Protein AF-A0A2A2HV06-F1 (afdb_monomer)

Sequence (95 aa):
MELTLQIDTDYSLQEASEIIRSALEHEKHLAKYKIDRYAMICDEFEDRYDLISTELIKKFEAGELLAEEYLEWYAAKRGLDHWKKKLALLRSIRM

Organism: NCBI:txid1036679

pLDDT: mean 93.02, std 4.93, range [77.69, 98.75]

Structure (mmCIF, N/CA/C/O backbone):
data_AF-A0A2A2HV06-F1
#
_entry.id   AF-A0A2A2HV06-F1
#
loop_
_atom_site.group_PDB
_atom_site.id
_atom_site.type_symbol
_atom_site.label_atom_id
_atom_site.label_alt_id
_atom_site.label_comp_id
_atom_site.label_asym_id
_atom_site.label_entity_id
_atom_site.label_seq_id
_atom_site.pdbx_PDB_ins_code
_atom_site.Cartn_x
_atom_site.Cartn_y
_atom_site.Cartn_z
_atom_site.occupancy
_atom_site.B_iso_or_equiv
_atom_site.auth_seq_id
_atom_site.auth_comp_id
_atom_site.auth_asym_id
_atom_site.auth_atom_id
_atom_site.pdbx_PDB_model_num
ATOM 1 N N . MET A 1 1 ? -18.821 13.959 3.980 1.00 80.25 1 MET A N 1
ATOM 2 C CA . MET A 1 1 ? -19.416 12.623 3.787 1.00 80.25 1 MET A CA 1
ATOM 3 C C . MET A 1 1 ? -19.474 11.974 5.149 1.00 80.25 1 MET A C 1
ATOM 5 O O . MET A 1 1 ? -18.483 12.057 5.864 1.00 80.25 1 MET A O 1
ATOM 9 N N . GLU A 1 2 ? -20.617 11.410 5.505 1.00 84.75 2 GLU A N 1
ATOM 10 C CA . GLU A 1 2 ? -20.839 10.744 6.786 1.00 84.75 2 GLU A CA 1
ATOM 11 C C . GLU A 1 2 ? -21.043 9.250 6.524 1.00 84.75 2 GLU A C 1
ATOM 13 O O . GLU A 1 2 ? -21.674 8.880 5.533 1.00 84.75 2 GLU A O 1
ATOM 18 N N . LEU A 1 3 ? -20.447 8.408 7.366 1.00 85.81 3 LEU A N 1
ATOM 19 C CA . LEU A 1 3 ? -20.570 6.955 7.316 1.00 85.81 3 LEU A CA 1
ATOM 20 C C . LEU A 1 3 ? -21.059 6.494 8.688 1.00 85.81 3 LEU A C 1
ATOM 22 O O . LEU A 1 3 ? -20.345 6.654 9.675 1.00 85.81 3 LEU A O 1
ATOM 26 N N . THR A 1 4 ? -22.257 5.919 8.746 1.00 88.44 4 THR A N 1
ATOM 27 C CA . THR A 1 4 ? -22.813 5.352 9.979 1.00 88.44 4 THR A CA 1
ATOM 28 C C . THR A 1 4 ? -22.490 3.864 10.049 1.00 88.44 4 THR A C 1
ATOM 30 O O . THR A 1 4 ? -22.766 3.119 9.109 1.00 88.44 4 THR A O 1
ATOM 33 N N . LEU A 1 5 ? -21.917 3.429 11.170 1.00 85.69 5 LEU A N 1
ATOM 34 C CA . LEU A 1 5 ? -21.662 2.024 11.478 1.00 85.69 5 LEU A CA 1
ATOM 35 C C . LEU A 1 5 ? -22.674 1.567 12.528 1.00 85.69 5 LEU A C 1
ATOM 37 O O . LEU A 1 5 ? -22.779 2.177 13.590 1.00 85.69 5 LEU A O 1
ATOM 41 N N . GLN A 1 6 ? -23.418 0.505 12.230 1.00 88.06 6 GLN A N 1
ATOM 42 C CA . GLN A 1 6 ? -24.247 -0.175 13.221 1.00 88.06 6 GLN A CA 1
ATOM 43 C C . GLN A 1 6 ? -23.395 -1.228 13.924 1.00 88.06 6 GLN A C 1
ATOM 45 O O . GLN A 1 6 ? -22.756 -2.046 13.263 1.00 88.06 6 GLN A O 1
ATOM 50 N N . ILE A 1 7 ? -23.367 -1.178 15.253 1.00 85.31 7 ILE A N 1
ATOM 51 C CA . ILE A 1 7 ? -22.608 -2.109 16.085 1.00 85.31 7 ILE A CA 1
ATOM 52 C C . ILE A 1 7 ? -23.628 -2.901 16.896 1.00 85.31 7 ILE A C 1
ATOM 54 O O . ILE A 1 7 ? -24.271 -2.348 17.784 1.00 85.31 7 ILE A O 1
ATOM 58 N N . ASP A 1 8 ? -23.806 -4.170 16.541 1.00 86.94 8 ASP A N 1
ATOM 59 C CA . ASP A 1 8 ? -24.698 -5.090 17.245 1.00 86.94 8 ASP A CA 1
ATOM 60 C C . ASP A 1 8 ? -23.902 -5.798 18.347 1.00 86.94 8 ASP A C 1
ATOM 62 O O . ASP A 1 8 ? -23.230 -6.805 18.113 1.00 86.94 8 ASP A O 1
ATOM 66 N N . THR A 1 9 ? -23.841 -5.169 19.521 1.00 83.69 9 THR A N 1
ATOM 67 C CA . THR A 1 9 ? -23.061 -5.661 20.655 1.00 83.69 9 THR A CA 1
ATOM 68 C C . THR A 1 9 ? -23.605 -5.163 21.988 1.00 83.69 9 THR A C 1
ATOM 70 O O . THR A 1 9 ? -24.151 -4.064 22.071 1.00 83.69 9 THR A O 1
ATOM 73 N N . ASP A 1 10 ? -23.380 -5.952 23.037 1.00 89.94 10 ASP A N 1
ATOM 74 C CA . ASP A 1 10 ? -23.666 -5.580 24.424 1.00 89.94 10 ASP A CA 1
ATOM 75 C C . ASP A 1 10 ? -22.577 -4.670 25.034 1.00 89.94 10 ASP A C 1
ATOM 77 O O . ASP A 1 10 ? -22.739 -4.168 26.148 1.00 89.94 10 ASP A O 1
ATOM 81 N N . TYR A 1 11 ? -21.456 -4.460 24.328 1.00 87.19 11 TYR A N 1
ATOM 82 C CA . TYR A 1 11 ? -20.380 -3.562 24.762 1.00 87.19 11 TYR A CA 1
ATOM 83 C C . TYR A 1 11 ? -20.762 -2.085 24.635 1.00 87.19 11 TYR A C 1
ATOM 85 O O . TYR A 1 11 ? -21.603 -1.686 23.828 1.00 87.19 11 TYR A O 1
ATOM 93 N N . SER A 1 12 ? -20.088 -1.238 25.413 1.00 90.25 12 SER A N 1
ATOM 94 C CA . SER A 1 12 ? -20.308 0.203 25.341 1.00 90.25 12 SER A CA 1
ATOM 95 C C . SER A 1 12 ? -19.824 0.787 24.009 1.00 90.25 12 SER A C 1
ATOM 97 O O . SER A 1 12 ? -18.858 0.322 23.396 1.00 90.25 12 SER A O 1
ATOM 99 N N . LEU A 1 13 ? -20.445 1.896 23.590 1.00 88.38 13 LEU A N 1
ATOM 100 C CA . LEU A 1 13 ? -19.996 2.653 22.417 1.00 88.38 13 LEU A CA 1
ATOM 101 C C . LEU A 1 13 ? -18.523 3.080 22.537 1.00 88.38 13 LEU A C 1
ATOM 103 O O . LEU A 1 13 ? -17.824 3.163 21.527 1.00 88.38 13 LEU A O 1
ATOM 107 N N . GLN A 1 14 ? -18.048 3.344 23.758 1.00 90.38 14 GLN A N 1
ATOM 108 C CA . GLN A 1 14 ? -16.659 3.714 24.011 1.00 90.38 14 GLN A CA 1
ATOM 109 C C . GLN A 1 14 ? -15.705 2.561 23.685 1.00 90.38 14 GLN A C 1
ATOM 111 O O . GLN A 1 14 ? -14.775 2.763 22.904 1.00 90.38 14 GLN A O 1
ATOM 116 N N . GLU A 1 15 ? -15.954 1.366 24.223 1.00 91.38 15 GLU A N 1
ATOM 117 C CA . GLU A 1 15 ? -15.118 0.183 23.973 1.00 91.38 15 GLU A CA 1
ATOM 118 C C . GLU A 1 15 ? -15.080 -0.149 22.479 1.00 91.38 15 GLU A C 1
ATOM 120 O O . GLU A 1 15 ? -14.008 -0.323 21.893 1.00 91.38 15 GLU A O 1
ATOM 125 N N . ALA A 1 16 ? -16.245 -0.143 21.826 1.00 91.50 16 ALA A N 1
ATOM 126 C CA . ALA A 1 16 ? -16.332 -0.369 20.391 1.00 91.50 16 ALA A CA 1
ATOM 127 C C . ALA A 1 16 ? -15.551 0.696 19.593 1.00 91.50 16 ALA A C 1
ATOM 129 O O . ALA A 1 16 ? -14.806 0.367 18.667 1.00 91.50 16 ALA A O 1
ATOM 130 N N . SER A 1 17 ? -15.651 1.972 19.982 1.00 90.19 17 SER A N 1
ATOM 131 C CA . SER A 1 17 ? -14.917 3.070 19.336 1.00 90.19 17 SER A CA 1
ATOM 132 C C . SER A 1 17 ? -13.403 2.955 19.513 1.00 90.19 17 SER A C 1
ATOM 134 O O . SER A 1 17 ? -12.651 3.254 18.584 1.00 90.19 17 SER A O 1
ATOM 136 N N . GLU A 1 18 ? -12.935 2.530 20.686 1.00 93.19 18 GLU A N 1
ATOM 137 C CA . GLU A 1 18 ? -11.512 2.309 20.959 1.00 93.19 18 GLU A CA 1
ATOM 138 C C . GLU A 1 18 ? -10.942 1.173 20.105 1.00 93.19 18 GLU A C 1
ATOM 140 O O . GLU A 1 18 ? -9.874 1.338 19.509 1.00 93.19 18 GLU A O 1
ATOM 145 N N . ILE A 1 19 ? -11.684 0.071 19.957 1.00 93.75 19 ILE A N 1
ATOM 146 C CA . ILE A 1 19 ? -11.301 -1.047 19.084 1.00 93.75 19 ILE A CA 1
ATOM 147 C C . ILE A 1 19 ? -11.209 -0.593 17.625 1.00 93.75 19 ILE A C 1
ATOM 149 O O . ILE A 1 19 ? -10.197 -0.846 16.969 1.00 93.75 19 ILE A O 1
ATOM 153 N N . ILE A 1 20 ? -12.222 0.116 17.114 1.00 93.50 20 ILE A N 1
ATOM 154 C CA . ILE A 1 20 ? -12.214 0.592 15.722 1.00 93.50 20 ILE A CA 1
ATOM 155 C C . ILE A 1 20 ? -11.047 1.566 15.504 1.00 93.50 20 ILE A C 1
ATOM 157 O O . ILE A 1 20 ? -10.321 1.448 14.515 1.00 93.50 20 ILE A O 1
ATOM 161 N N . ARG A 1 21 ? -10.805 2.492 16.441 1.00 94.12 21 ARG A N 1
ATOM 162 C CA . ARG A 1 21 ? -9.670 3.424 16.366 1.00 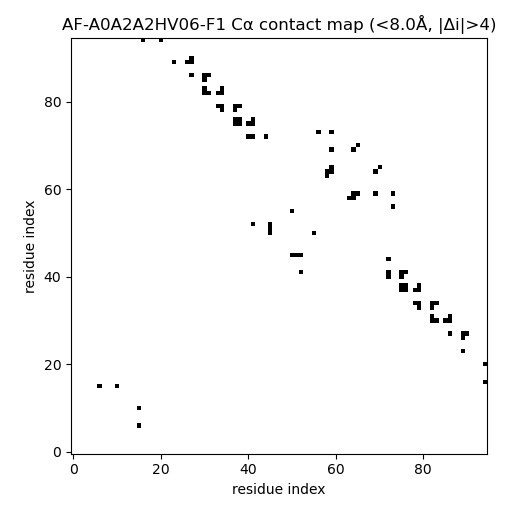94.12 21 ARG A CA 1
ATOM 163 C C . ARG A 1 21 ? -8.334 2.684 16.324 1.00 94.12 21 ARG A C 1
ATOM 165 O O . ARG A 1 21 ? -7.481 3.022 15.504 1.00 94.12 21 ARG A O 1
ATOM 172 N N . SER A 1 22 ? -8.166 1.672 17.174 1.00 96.88 22 SER A N 1
ATOM 173 C CA . SER A 1 22 ? -6.966 0.833 17.216 1.00 96.88 22 SER A CA 1
ATOM 174 C C . SER A 1 22 ? -6.755 0.080 15.898 1.00 96.88 22 SER A C 1
ATOM 176 O O . SER A 1 22 ? -5.658 0.110 15.339 1.00 96.88 22 SER A O 1
ATOM 178 N N . ALA A 1 23 ? -7.816 -0.506 15.334 1.00 96.62 23 ALA A N 1
ATOM 179 C CA . ALA A 1 23 ? -7.765 -1.190 14.043 1.00 96.62 23 ALA A CA 1
ATOM 180 C C . ALA A 1 23 ? -7.375 -0.239 12.897 1.00 96.62 23 ALA A C 1
ATOM 182 O O . ALA A 1 23 ? -6.524 -0.573 12.072 1.00 96.62 23 ALA A O 1
ATOM 183 N N . LEU A 1 24 ? -7.943 0.973 12.867 1.00 96.81 24 LEU A N 1
ATOM 184 C CA . LEU A 1 24 ? -7.583 1.989 11.876 1.00 96.81 24 LEU A CA 1
ATOM 185 C C . LEU A 1 24 ? -6.120 2.422 12.000 1.00 96.81 24 LEU A C 1
ATOM 187 O O . LEU A 1 24 ? -5.453 2.610 10.981 1.00 96.81 24 LEU A O 1
ATOM 191 N N . GLU A 1 25 ? -5.609 2.597 13.219 1.00 97.56 25 GLU A N 1
ATOM 192 C CA . GLU A 1 25 ? -4.211 2.981 13.420 1.00 97.56 25 GLU A CA 1
ATOM 193 C C . GLU A 1 25 ? -3.255 1.845 13.048 1.00 97.56 25 GLU A C 1
ATOM 195 O O . GLU A 1 25 ? -2.276 2.075 12.334 1.00 97.56 25 GLU A O 1
ATOM 200 N N . HIS A 1 26 ? -3.580 0.606 13.422 1.00 98.06 26 HIS A N 1
ATOM 201 C CA . HIS A 1 26 ? -2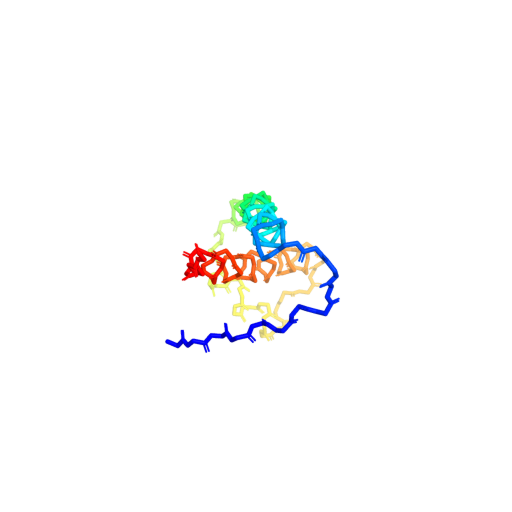.839 -0.576 12.989 1.00 98.06 26 HIS A CA 1
ATOM 202 C C . HIS A 1 26 ? -2.748 -0.652 11.459 1.00 98.06 26 HIS A C 1
ATOM 204 O O . HIS A 1 26 ? -1.664 -0.825 10.901 1.00 98.06 26 HIS A O 1
ATOM 210 N N . GLU A 1 27 ? -3.864 -0.430 10.764 1.00 98.12 27 G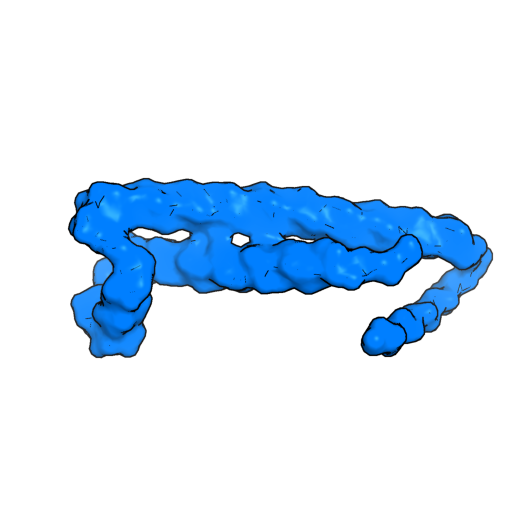LU A N 1
ATOM 211 C CA . GLU A 1 27 ? -3.889 -0.454 9.306 1.00 98.12 27 GLU A CA 1
ATOM 212 C C . GLU A 1 27 ? -3.047 0.678 8.688 1.00 98.12 27 GLU A C 1
ATOM 214 O O . GLU A 1 27 ? -2.384 0.474 7.669 1.00 98.12 27 GLU A O 1
ATOM 219 N N . LYS A 1 28 ? -2.991 1.867 9.311 1.00 98.38 28 LYS A N 1
ATOM 220 C CA . LYS A 1 28 ? -2.078 2.943 8.875 1.00 98.38 28 LYS A CA 1
ATOM 221 C C . LYS A 1 28 ? -0.616 2.534 9.029 1.00 98.38 28 LYS A C 1
ATOM 223 O O . LYS A 1 28 ? 0.188 2.859 8.154 1.00 98.38 28 LYS A O 1
ATOM 228 N N . HIS A 1 29 ? -0.260 1.861 10.123 1.00 98.38 29 HIS A N 1
ATOM 229 C CA . HIS A 1 29 ? 1.096 1.354 10.333 1.00 98.38 29 HIS A CA 1
ATOM 230 C C . HIS A 1 29 ? 1.469 0.300 9.291 1.00 98.38 29 HIS A C 1
ATOM 232 O O . HIS A 1 29 ? 2.524 0.416 8.664 1.00 98.38 29 HIS A O 1
ATOM 238 N N . LEU A 1 30 ? 0.579 -0.663 9.038 1.00 98.50 30 LEU A N 1
ATOM 239 C CA . LEU A 1 30 ? 0.771 -1.666 7.994 1.00 98.50 30 LEU A CA 1
ATOM 240 C C . LEU A 1 30 ? 0.929 -1.015 6.615 1.00 98.50 30 LEU A C 1
ATOM 242 O O . LEU A 1 30 ? 1.839 -1.368 5.866 1.00 98.50 30 LEU A O 1
ATOM 246 N N . ALA A 1 31 ? 0.090 -0.028 6.294 1.00 98.62 31 ALA A N 1
ATOM 247 C CA . ALA A 1 31 ? 0.160 0.676 5.022 1.00 98.62 31 ALA A CA 1
ATOM 248 C C . ALA A 1 31 ? 1.481 1.433 4.839 1.00 98.62 31 ALA A C 1
ATOM 250 O O . ALA A 1 31 ? 2.061 1.354 3.761 1.00 98.62 31 ALA A O 1
ATOM 251 N N . LYS A 1 32 ? 1.988 2.115 5.877 1.00 98.56 32 LYS A N 1
ATOM 252 C CA . LYS A 1 32 ? 3.317 2.757 5.844 1.00 98.56 32 LYS A CA 1
ATOM 253 C C . LYS A 1 32 ? 4.414 1.731 5.557 1.00 98.56 32 LYS A C 1
ATOM 255 O O . LYS A 1 32 ? 5.133 1.882 4.581 1.00 98.56 32 LYS A O 1
ATOM 260 N N . TYR A 1 33 ? 4.450 0.640 6.324 1.00 98.50 33 TYR A N 1
ATOM 261 C CA . TYR A 1 33 ? 5.430 -0.431 6.130 1.00 98.50 33 TYR A CA 1
ATOM 262 C C . TYR A 1 33 ? 5.399 -1.009 4.704 1.00 98.50 33 TYR A C 1
ATOM 264 O O . TYR A 1 33 ? 6.441 -1.219 4.085 1.00 98.50 33 TYR A O 1
ATOM 272 N N . LYS A 1 34 ? 4.202 -1.250 4.153 1.00 98.56 34 LYS A N 1
ATOM 273 C CA . LYS A 1 34 ? 4.044 -1.759 2.783 1.00 98.56 34 LYS A CA 1
ATOM 274 C C . LYS A 1 34 ? 4.471 -0.742 1.726 1.00 98.56 34 LYS A C 1
ATOM 276 O O . LYS A 1 34 ? 5.077 -1.147 0.739 1.00 98.56 34 LYS A O 1
ATOM 281 N N . ILE A 1 35 ? 4.180 0.545 1.923 1.00 98.75 35 ILE A N 1
ATOM 282 C CA . ILE A 1 35 ? 4.659 1.621 1.043 1.00 98.75 35 ILE A CA 1
ATOM 283 C C . ILE A 1 35 ? 6.182 1.638 1.030 1.00 98.75 35 ILE A C 1
ATOM 285 O O . ILE A 1 35 ? 6.752 1.583 -0.051 1.00 98.75 35 ILE A O 1
ATOM 289 N N . ASP A 1 36 ? 6.820 1.648 2.200 1.00 98.50 36 ASP A N 1
ATOM 290 C CA . ASP A 1 36 ? 8.280 1.711 2.305 1.00 98.50 36 ASP A CA 1
ATOM 291 C C . ASP A 1 36 ? 8.926 0.491 1.633 1.00 98.50 36 ASP A C 1
ATOM 293 O O . ASP A 1 36 ? 9.855 0.624 0.839 1.00 98.50 36 ASP A O 1
ATOM 297 N N . ARG A 1 37 ? 8.373 -0.709 1.866 1.00 98.19 37 ARG A N 1
ATOM 298 C CA . ARG A 1 37 ? 8.866 -1.948 1.252 1.00 98.19 37 ARG A CA 1
ATOM 299 C C . ARG A 1 37 ? 8.743 -1.945 -0.273 1.00 98.19 37 ARG A C 1
ATOM 301 O O . ARG A 1 37 ? 9.683 -2.361 -0.941 1.00 98.19 37 ARG A O 1
ATOM 308 N N . TYR A 1 38 ? 7.598 -1.538 -0.822 1.00 98.44 38 TYR A N 1
ATOM 309 C CA . TYR A 1 38 ? 7.412 -1.525 -2.276 1.00 98.44 38 TYR A CA 1
ATOM 310 C C . TYR A 1 38 ? 8.142 -0.370 -2.956 1.00 98.44 38 TYR A C 1
ATOM 312 O O . TYR A 1 38 ? 8.602 -0.559 -4.075 1.00 98.44 38 TYR A O 1
ATOM 320 N N . ALA A 1 39 ? 8.271 0.785 -2.296 1.00 97.88 39 ALA A N 1
ATOM 321 C CA . ALA A 1 39 ? 9.094 1.887 -2.783 1.00 97.88 39 ALA A CA 1
ATOM 322 C C . ALA A 1 39 ? 10.541 1.425 -2.951 1.00 97.88 39 ALA A C 1
ATOM 324 O O . ALA A 1 39 ? 11.056 1.504 -4.052 1.00 97.88 39 ALA A O 1
ATOM 325 N N . MET A 1 40 ? 11.115 0.786 -1.927 1.00 97.50 40 MET A N 1
ATOM 326 C CA . MET A 1 40 ? 12.473 0.244 -1.994 1.00 97.50 40 MET A CA 1
ATOM 327 C C . MET A 1 40 ? 12.670 -0.743 -3.159 1.00 97.50 40 MET A C 1
ATOM 329 O O . MET A 1 40 ? 13.663 -0.657 -3.865 1.00 97.50 40 MET A O 1
ATOM 333 N N . ILE A 1 41 ? 11.712 -1.650 -3.401 1.00 96.06 41 ILE A N 1
ATOM 334 C CA . ILE A 1 41 ? 11.773 -2.582 -4.545 1.00 96.06 41 ILE A CA 1
ATOM 335 C C . ILE A 1 41 ? 11.723 -1.831 -5.884 1.00 96.06 41 ILE A C 1
ATOM 337 O O . ILE A 1 41 ? 12.422 -2.208 -6.822 1.00 96.06 41 ILE A O 1
ATOM 341 N N . CYS A 1 42 ? 10.881 -0.796 -5.992 1.00 96.25 42 CYS A N 1
ATOM 342 C CA . CYS A 1 42 ? 10.795 0.011 -7.210 1.00 96.25 42 CYS A C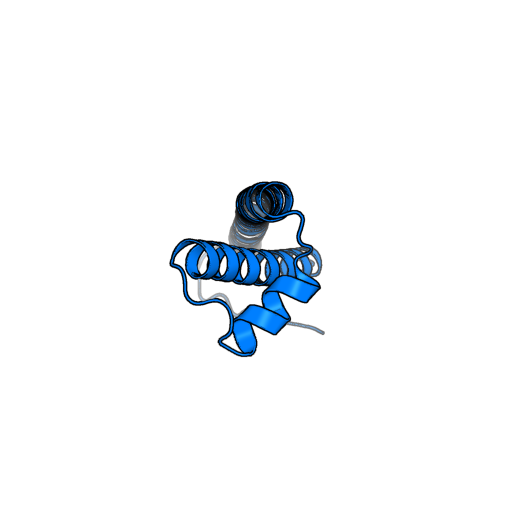A 1
ATOM 343 C C . CYS A 1 42 ? 12.095 0.785 -7.438 1.00 96.25 42 CYS A C 1
ATOM 345 O O . CYS A 1 42 ? 12.642 0.698 -8.529 1.00 96.25 42 CYS A O 1
ATOM 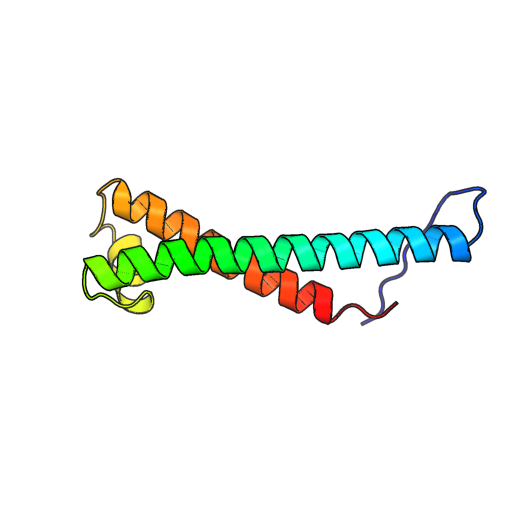347 N N . ASP A 1 43 ? 12.599 1.464 -6.406 1.00 95.88 43 ASP A N 1
ATOM 348 C CA . ASP A 1 43 ? 13.806 2.289 -6.463 1.00 95.88 43 ASP A CA 1
ATOM 349 C C . ASP A 1 43 ? 15.031 1.436 -6.851 1.00 95.88 43 ASP A C 1
ATOM 351 O O . ASP A 1 43 ? 15.730 1.760 -7.804 1.00 95.88 43 ASP A O 1
ATOM 355 N N . GLU A 1 44 ? 15.233 0.273 -6.214 1.00 95.31 44 GLU A N 1
ATOM 356 C CA . GLU A 1 44 ? 16.343 -0.643 -6.537 1.00 95.31 44 GLU A CA 1
ATOM 357 C C . GLU A 1 44 ? 16.304 -1.168 -7.982 1.00 95.31 44 GLU A C 1
ATOM 359 O O . GLU A 1 44 ? 17.347 -1.422 -8.592 1.00 95.31 44 GLU A O 1
ATOM 364 N N . PHE A 1 45 ? 15.106 -1.392 -8.525 1.00 94.56 45 PHE A N 1
ATOM 365 C CA . PHE A 1 45 ? 14.938 -1.830 -9.906 1.00 94.56 45 PHE A CA 1
ATOM 366 C C . PHE A 1 45 ? 15.197 -0.678 -10.879 1.00 94.56 45 PHE A C 1
ATOM 368 O O . PHE A 1 45 ? 15.948 -0.832 -11.837 1.00 94.56 45 PHE A O 1
ATOM 375 N N . GLU A 1 46 ? 14.592 0.477 -10.625 1.00 93.88 46 GLU A N 1
ATOM 376 C CA . GLU A 1 46 ? 14.708 1.678 -11.454 1.00 93.88 46 GLU A CA 1
ATOM 377 C C . GLU A 1 46 ? 16.164 2.151 -11.551 1.00 93.88 46 GLU A C 1
ATOM 379 O O . GLU A 1 46 ? 16.652 2.384 -12.658 1.00 93.88 46 GLU A O 1
ATOM 384 N N . ASP A 1 47 ? 16.896 2.135 -10.433 1.00 93.75 47 ASP A N 1
ATOM 385 C CA . ASP A 1 47 ? 18.329 2.442 -10.379 1.00 93.75 47 ASP A CA 1
ATOM 386 C C . ASP A 1 47 ? 19.177 1.444 -11.185 1.00 93.75 47 ASP A C 1
ATOM 388 O O . ASP A 1 47 ? 20.164 1.822 -11.817 1.00 93.75 47 ASP A O 1
ATOM 392 N N . ARG A 1 48 ? 18.809 0.153 -11.195 1.00 92.31 48 ARG A N 1
ATOM 393 C CA . ARG A 1 48 ? 19.554 -0.888 -11.927 1.00 92.31 48 ARG A CA 1
ATOM 394 C C . ARG A 1 48 ? 19.484 -0.698 -13.440 1.00 92.31 48 ARG A C 1
ATOM 396 O O . ARG A 1 48 ? 20.454 -1.010 -14.130 1.00 92.31 48 ARG A O 1
ATOM 403 N N . TYR A 1 49 ? 18.340 -0.245 -13.946 1.00 86.69 49 TYR A N 1
ATOM 404 C CA . TYR A 1 49 ? 18.100 -0.106 -15.384 1.00 86.69 49 TYR A CA 1
ATOM 405 C C . TYR A 1 49 ? 18.192 1.340 -15.886 1.00 86.69 49 TYR A C 1
ATOM 407 O O . TYR A 1 49 ? 18.078 1.535 -17.093 1.00 86.69 49 TYR A O 1
ATOM 415 N N . ASP A 1 50 ? 18.419 2.319 -15.002 1.00 89.38 50 ASP A N 1
ATOM 416 C CA . ASP A 1 50 ? 18.414 3.761 -15.305 1.00 89.38 50 ASP A CA 1
ATOM 417 C C . ASP A 1 50 ? 17.111 4.197 -16.002 1.00 89.38 50 ASP A C 1
ATOM 419 O O . ASP A 1 50 ? 17.095 4.869 -17.035 1.00 89.38 50 ASP A O 1
ATOM 423 N N . LEU A 1 51 ? 15.979 3.730 -15.466 1.00 86.56 51 LEU A N 1
ATOM 424 C CA . LEU A 1 51 ? 14.647 3.973 -16.020 1.00 86.56 51 LEU A CA 1
ATOM 425 C C . LEU A 1 51 ? 13.711 4.510 -14.946 1.00 86.56 51 LEU A C 1
ATOM 427 O O . LEU A 1 51 ? 13.701 4.024 -13.824 1.00 86.56 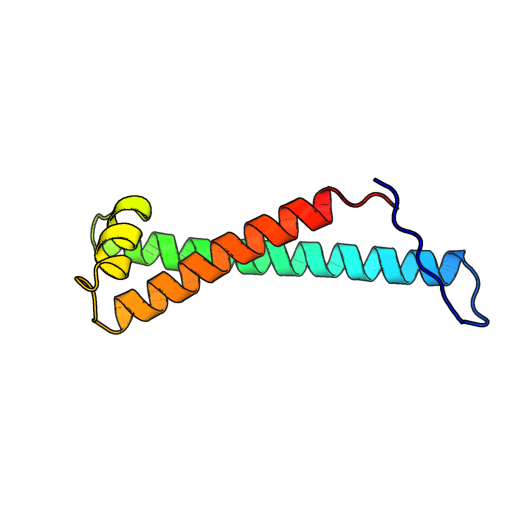51 LEU A O 1
ATOM 431 N N . ILE A 1 52 ? 12.843 5.449 -15.319 1.00 90.19 52 ILE A N 1
ATOM 432 C CA . ILE A 1 52 ? 11.816 5.983 -14.417 1.00 90.19 52 ILE A CA 1
ATOM 433 C C . ILE A 1 52 ? 10.511 5.180 -14.510 1.00 90.19 52 ILE A C 1
ATOM 435 O O . ILE A 1 52 ? 10.123 4.732 -15.598 1.00 90.19 52 ILE A O 1
ATOM 439 N N . SER A 1 53 ? 9.763 5.064 -13.400 1.00 88.00 53 SER A N 1
ATOM 440 C CA . SER A 1 53 ? 8.532 4.253 -13.362 1.00 88.00 53 SER A CA 1
ATOM 441 C C . SER A 1 53 ? 7.539 4.553 -14.493 1.00 88.00 53 SER A C 1
ATOM 443 O O . SER A 1 53 ? 6.859 3.656 -14.987 1.00 88.00 53 SER A O 1
ATOM 445 N N . THR A 1 54 ? 7.386 5.825 -14.878 1.00 90.00 54 THR A N 1
ATOM 446 C CA . THR A 1 54 ? 6.381 6.255 -15.866 1.00 90.00 54 THR A CA 1
ATOM 447 C C . THR A 1 54 ? 6.666 5.718 -17.264 1.00 90.00 54 THR A C 1
ATOM 449 O O . THR A 1 54 ? 5.729 5.441 -18.014 1.00 90.00 54 THR A O 1
ATOM 452 N N . GLU A 1 55 ? 7.937 5.560 -17.620 1.00 88.75 55 GLU A N 1
ATOM 453 C CA . GLU A 1 55 ? 8.357 4.981 -18.893 1.00 88.75 55 GLU A CA 1
ATOM 454 C C . GLU A 1 55 ? 8.253 3.458 -18.860 1.00 88.75 55 GLU A C 1
ATOM 456 O O . GLU A 1 55 ? 7.716 2.862 -19.795 1.00 88.75 55 GLU A O 1
ATOM 461 N N . LEU A 1 56 ? 8.686 2.840 -17.758 1.00 89.94 56 LEU A N 1
ATOM 462 C CA . LEU A 1 56 ? 8.586 1.396 -17.549 1.00 89.94 56 LEU A CA 1
ATOM 463 C C . LEU A 1 56 ? 7.138 0.897 -17.613 1.00 89.94 56 LEU A C 1
ATOM 465 O O . LEU A 1 56 ? 6.871 -0.083 -18.304 1.00 89.94 56 LEU A O 1
ATOM 469 N N . ILE A 1 57 ? 6.194 1.593 -16.962 1.00 92.94 57 ILE A N 1
ATOM 470 C CA . ILE A 1 57 ? 4.765 1.235 -17.006 1.00 92.94 57 ILE A CA 1
ATOM 471 C C . ILE A 1 57 ? 4.265 1.212 -18.453 1.00 92.94 57 ILE A C 1
ATOM 473 O O . ILE A 1 57 ? 3.636 0.240 -18.856 1.00 92.94 57 ILE A O 1
ATOM 477 N N . LYS A 1 58 ? 4.570 2.244 -19.252 1.00 91.62 58 LYS A N 1
ATOM 478 C CA . LYS A 1 58 ? 4.104 2.325 -20.647 1.00 91.62 58 LYS A CA 1
ATOM 479 C C . LYS A 1 58 ? 4.619 1.161 -21.489 1.00 91.62 58 LYS A C 1
ATOM 481 O O . LYS A 1 58 ? 3.839 0.550 -22.210 1.00 91.62 58 LYS A O 1
ATOM 486 N N . LYS A 1 59 ? 5.915 0.852 -21.386 1.00 89.69 59 LYS A N 1
ATOM 487 C CA . LYS A 1 59 ? 6.538 -0.255 -22.128 1.00 89.69 59 LYS A CA 1
ATOM 488 C C . LYS A 1 59 ? 5.981 -1.611 -21.691 1.00 89.69 59 LYS A C 1
ATOM 490 O O . LYS A 1 59 ? 5.691 -2.463 -22.526 1.00 89.69 59 LYS A O 1
ATOM 495 N N . PHE A 1 60 ? 5.783 -1.798 -20.388 1.00 90.31 60 PHE A N 1
ATOM 496 C CA . PHE A 1 60 ? 5.196 -3.017 -19.840 1.00 90.31 60 PHE A CA 1
ATOM 497 C C . PHE A 1 60 ? 3.751 -3.219 -20.315 1.00 90.31 60 PHE A C 1
ATOM 499 O O . PHE A 1 60 ? 3.406 -4.286 -20.814 1.00 90.31 60 PHE A O 1
ATOM 506 N N . GLU A 1 61 ? 2.914 -2.182 -20.227 1.00 90.25 61 GLU A N 1
ATOM 507 C CA . GLU A 1 61 ? 1.515 -2.226 -20.674 1.00 90.25 61 GLU A CA 1
ATOM 508 C C . GLU A 1 61 ? 1.381 -2.379 -22.198 1.00 90.25 61 GLU A C 1
ATOM 510 O O . GLU A 1 61 ? 0.406 -2.962 -22.670 1.00 90.25 61 GLU A O 1
ATOM 515 N N . ALA A 1 62 ? 2.372 -1.920 -22.970 1.00 93.31 62 ALA A N 1
ATOM 516 C CA . ALA A 1 62 ? 2.476 -2.172 -24.407 1.00 93.31 62 ALA A CA 1
ATOM 517 C C . ALA A 1 62 ? 2.923 -3.610 -24.751 1.00 93.31 62 ALA A C 1
ATOM 519 O O . ALA A 1 62 ? 2.916 -3.989 -25.922 1.00 93.31 62 ALA A O 1
ATOM 520 N N . GLY A 1 63 ? 3.295 -4.421 -23.753 1.00 90.25 63 GLY A N 1
ATOM 521 C CA . GLY A 1 63 ? 3.785 -5.789 -23.941 1.00 90.25 63 GLY A CA 1
ATOM 522 C C . GLY A 1 63 ? 5.242 -5.873 -24.403 1.00 90.25 63 GLY A C 1
ATOM 523 O O . GLY A 1 63 ? 5.677 -6.929 -24.854 1.00 90.25 63 GLY A O 1
ATOM 524 N N . GLU A 1 64 ? 6.004 -4.781 -24.294 1.00 89.62 64 GLU A N 1
ATOM 525 C CA . GLU A 1 64 ? 7.409 -4.712 -24.719 1.00 89.62 64 GLU A CA 1
ATOM 526 C C . GLU A 1 64 ? 8.373 -5.299 -23.672 1.00 89.62 64 GLU A C 1
ATOM 528 O O . GLU A 1 64 ? 9.519 -5.612 -23.990 1.00 89.62 64 GLU A O 1
ATOM 533 N N . LEU A 1 65 ? 7.917 -5.463 -22.424 1.00 85.12 65 LEU A N 1
ATOM 534 C CA . LEU A 1 65 ? 8.701 -5.975 -21.297 1.00 85.12 65 LEU A CA 1
ATOM 535 C C . LEU A 1 65 ? 8.026 -7.225 -20.726 1.00 85.12 65 LEU A C 1
ATOM 537 O O . LEU A 1 65 ? 6.984 -7.131 -20.083 1.00 85.12 65 LEU A O 1
ATOM 541 N N . LEU A 1 66 ? 8.620 -8.394 -20.975 1.00 81.69 66 LEU A N 1
ATOM 542 C CA . LEU A 1 66 ? 8.040 -9.696 -20.607 1.00 81.69 66 LEU A CA 1
ATOM 543 C C . LEU A 1 66 ? 8.936 -10.539 -19.690 1.00 81.69 66 LEU A C 1
ATOM 545 O O . LEU A 1 66 ? 8.533 -11.632 -19.296 1.00 81.69 66 LEU A O 1
ATOM 549 N N . ALA A 1 67 ? 10.145 -10.071 -19.362 1.00 88.38 67 ALA A N 1
ATOM 550 C CA . ALA A 1 67 ? 11.003 -1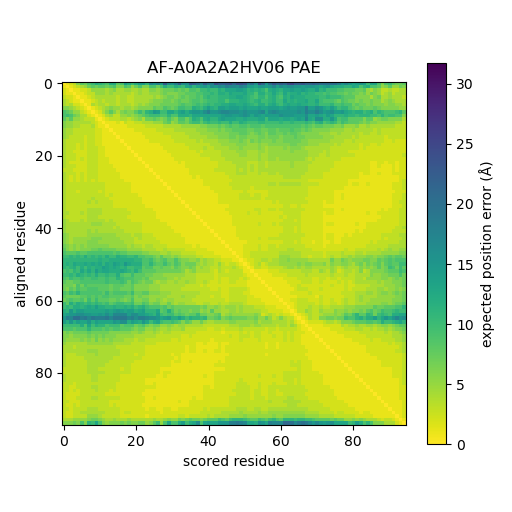0.804 -18.435 1.00 88.38 67 ALA A CA 1
ATOM 551 C C . ALA A 1 67 ? 10.429 -10.759 -17.009 1.00 88.38 67 ALA A C 1
ATOM 553 O O . ALA A 1 67 ? 9.780 -9.788 -16.613 1.00 88.38 67 ALA A O 1
ATOM 554 N N . GLU A 1 68 ? 10.675 -11.827 -16.250 1.00 90.19 68 GLU A N 1
ATOM 555 C CA . GLU A 1 68 ? 10.106 -12.052 -14.914 1.00 90.19 68 GLU A CA 1
ATOM 556 C C . GLU A 1 68 ? 10.373 -10.887 -13.955 1.00 90.19 68 GLU A C 1
ATOM 558 O O . GLU A 1 68 ? 9.469 -10.429 -13.263 1.00 90.19 68 GLU A O 1
ATOM 563 N N . GLU A 1 69 ? 11.573 -10.318 -14.006 1.00 89.50 69 GLU A N 1
ATOM 564 C CA . GLU A 1 69 ? 11.968 -9.161 -13.202 1.00 89.50 69 GLU A CA 1
ATOM 565 C C . GLU A 1 69 ? 11.075 -7.924 -13.418 1.00 89.50 69 GLU A C 1
ATOM 567 O O . GLU A 1 69 ? 10.763 -7.209 -12.465 1.00 89.50 69 GLU A O 1
ATOM 572 N N . TYR A 1 70 ? 10.582 -7.700 -14.643 1.00 90.69 70 TYR A N 1
ATOM 573 C CA . TYR A 1 70 ? 9.634 -6.619 -14.922 1.00 90.69 70 TYR A CA 1
ATOM 574 C C . TYR A 1 70 ? 8.239 -6.944 -14.390 1.00 90.69 70 TYR A C 1
ATOM 576 O O . TYR A 1 70 ? 7.535 -6.031 -13.961 1.00 90.69 70 TYR A O 1
ATOM 584 N N . LEU A 1 71 ? 7.829 -8.221 -14.393 1.00 91.50 71 LEU A N 1
ATOM 585 C CA . LEU A 1 71 ? 6.559 -8.649 -13.793 1.00 91.50 71 LEU A CA 1
ATOM 586 C C . LEU A 1 71 ? 6.580 -8.406 -12.276 1.00 91.50 71 LEU A C 1
ATOM 588 O O . LEU A 1 71 ? 5.615 -7.870 -11.726 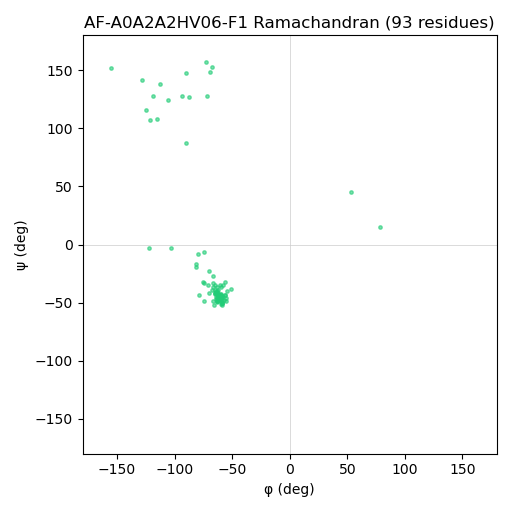1.00 91.50 71 LEU A O 1
ATOM 592 N N . GLU A 1 72 ? 7.679 -8.765 -11.608 1.00 93.19 72 GLU A N 1
ATOM 593 C CA . GLU A 1 72 ? 7.872 -8.550 -10.170 1.00 93.19 72 GLU A CA 1
ATOM 594 C C . GLU A 1 72 ? 7.880 -7.061 -9.814 1.00 93.19 72 GLU A C 1
ATOM 596 O O . GLU A 1 72 ? 7.145 -6.630 -8.916 1.00 93.19 72 GLU A O 1
ATOM 601 N N . TRP A 1 73 ? 8.653 -6.260 -10.553 1.00 95.44 73 TRP A N 1
ATOM 602 C CA . TRP A 1 73 ? 8.669 -4.810 -10.389 1.00 95.44 73 TRP A CA 1
ATOM 603 C C . TRP A 1 73 ? 7.281 -4.204 -10.620 1.00 95.44 73 TRP A C 1
ATOM 605 O O . TRP A 1 73 ? 6.803 -3.415 -9.803 1.00 95.44 73 TRP A O 1
ATOM 615 N N . TYR A 1 74 ? 6.579 -4.610 -11.683 1.00 95.25 74 TYR A N 1
ATOM 616 C CA . TYR A 1 74 ? 5.248 -4.093 -11.983 1.00 95.25 74 TYR A CA 1
ATOM 617 C C . TYR A 1 74 ? 4.255 -4.443 -10.869 1.00 95.25 74 TYR A C 1
ATOM 619 O O . TYR A 1 74 ? 3.495 -3.583 -10.417 1.00 95.25 74 TYR A O 1
ATOM 627 N N . ALA A 1 75 ? 4.297 -5.671 -10.343 1.00 95.44 75 ALA A N 1
ATOM 628 C CA . ALA A 1 75 ? 3.493 -6.065 -9.191 1.00 95.44 75 ALA A CA 1
ATOM 629 C C . ALA A 1 75 ? 3.804 -5.208 -7.949 1.00 95.44 75 ALA A C 1
ATOM 631 O O . ALA A 1 75 ? 2.875 -4.733 -7.283 1.00 95.44 75 ALA A O 1
ATOM 632 N N . ALA A 1 76 ? 5.085 -4.942 -7.668 1.00 97.19 76 ALA A N 1
ATOM 633 C CA . ALA A 1 76 ? 5.503 -4.052 -6.586 1.00 97.19 76 ALA A CA 1
ATOM 634 C C . ALA A 1 76 ? 4.992 -2.619 -6.798 1.00 97.19 76 ALA A C 1
ATOM 636 O O . ALA A 1 76 ? 4.425 -2.031 -5.874 1.00 97.19 76 ALA A O 1
ATOM 637 N N . LYS A 1 77 ? 5.081 -2.083 -8.020 1.00 97.44 77 LYS A N 1
ATOM 638 C CA . LYS A 1 77 ? 4.597 -0.742 -8.368 1.00 97.44 77 LYS A CA 1
ATOM 639 C C . LYS A 1 77 ? 3.086 -0.608 -8.186 1.00 97.44 77 LYS A C 1
ATOM 641 O O . LYS A 1 77 ? 2.614 0.361 -7.585 1.00 97.44 77 LYS A O 1
ATOM 646 N N . ARG A 1 78 ? 2.311 -1.603 -8.631 1.00 96.94 78 ARG A N 1
ATOM 647 C CA . ARG A 1 78 ? 0.856 -1.666 -8.396 1.00 96.94 78 ARG A CA 1
ATOM 648 C C . ARG A 1 78 ? 0.533 -1.765 -6.906 1.00 96.94 78 ARG A C 1
ATOM 650 O O . ARG A 1 78 ? -0.402 -1.110 -6.439 1.00 96.94 78 ARG A O 1
ATOM 657 N N . GLY A 1 79 ? 1.320 -2.536 -6.158 1.00 97.88 79 GLY A N 1
ATOM 658 C CA . GLY A 1 79 ? 1.253 -2.604 -4.701 1.00 97.88 79 GLY A CA 1
ATOM 659 C C . GLY A 1 79 ? 1.485 -1.240 -4.053 1.00 97.88 79 GLY A C 1
ATOM 660 O O . GLY A 1 79 ? 0.663 -0.795 -3.251 1.00 97.88 79 GLY A O 1
ATOM 661 N N . LEU A 1 80 ? 2.551 -0.540 -4.437 1.00 98.31 80 LEU A N 1
ATOM 662 C CA . LEU A 1 80 ? 2.890 0.790 -3.938 1.00 98.31 80 LEU A CA 1
ATOM 663 C C . LEU A 1 80 ? 1.736 1.778 -4.133 1.00 98.31 80 LEU A C 1
ATOM 665 O O . LEU A 1 80 ? 1.333 2.456 -3.186 1.00 98.31 80 LEU A O 1
ATOM 669 N N . ASP A 1 81 ? 1.166 1.825 -5.338 1.00 97.75 81 ASP A N 1
ATOM 670 C CA . ASP A 1 81 ? 0.060 2.730 -5.662 1.00 97.75 81 ASP A CA 1
ATOM 671 C C . ASP A 1 81 ? -1.206 2.389 -4.863 1.00 97.75 81 ASP A C 1
ATOM 673 O O . ASP A 1 81 ? -1.869 3.279 -4.318 1.00 97.75 81 ASP A O 1
ATOM 677 N N . HIS A 1 82 ? -1.511 1.095 -4.719 1.00 98.25 82 HIS A N 1
ATOM 678 C CA . HIS A 1 82 ? -2.619 0.621 -3.894 1.00 98.25 82 HIS A CA 1
ATOM 679 C C . HIS A 1 82 ? -2.469 1.058 -2.430 1.00 98.25 82 HIS A C 1
ATOM 681 O O . HIS A 1 82 ? -3.396 1.637 -1.855 1.00 98.25 82 HIS A O 1
ATOM 687 N N . TRP A 1 83 ? -1.302 0.826 -1.824 1.00 98.62 83 TRP A N 1
ATOM 688 C CA . TRP A 1 83 ? -1.069 1.153 -0.417 1.00 98.62 83 TRP A CA 1
ATOM 689 C C . TRP A 1 83 ? -0.975 2.660 -0.168 1.00 98.62 83 TRP A C 1
ATOM 691 O O . TRP A 1 83 ? -1.504 3.127 0.841 1.00 98.62 83 TRP A O 1
ATOM 701 N N . LYS A 1 84 ? -0.422 3.448 -1.105 1.00 98.56 84 LYS A N 1
ATOM 702 C CA . LYS A 1 84 ? -0.475 4.922 -1.056 1.00 98.56 84 LYS A CA 1
ATOM 703 C C . LYS A 1 84 ? -1.918 5.424 -1.034 1.00 98.56 84 LYS A C 1
ATOM 705 O O . LYS A 1 84 ? -2.271 6.233 -0.173 1.00 98.56 84 LYS A O 1
ATOM 710 N N . LYS A 1 85 ? -2.776 4.902 -1.921 1.00 98.50 85 LYS A N 1
ATOM 711 C CA . LYS A 1 85 ? -4.209 5.235 -1.942 1.00 98.50 85 LYS A CA 1
ATOM 712 C C . LYS A 1 85 ? -4.900 4.835 -0.636 1.00 98.50 85 LYS A C 1
ATOM 714 O O . LYS A 1 85 ? -5.659 5.627 -0.080 1.00 98.50 85 LYS A O 1
ATOM 719 N N . LYS A 1 86 ? -4.616 3.634 -0.123 1.00 98.25 86 LYS A N 1
ATOM 720 C CA . LYS A 1 86 ? -5.180 3.137 1.139 1.00 98.25 86 LYS A CA 1
ATOM 721 C C . LYS A 1 86 ? -4.775 4.011 2.328 1.00 98.25 86 LYS A C 1
ATOM 723 O O . LYS A 1 86 ? -5.640 4.417 3.099 1.00 98.25 86 LYS A O 1
ATOM 728 N N . LEU A 1 87 ? -3.496 4.370 2.451 1.00 98.56 87 LEU A N 1
ATOM 729 C CA . LEU A 1 87 ? -3.013 5.249 3.519 1.00 98.56 87 LEU A CA 1
ATOM 730 C C . LEU A 1 87 ? -3.636 6.648 3.437 1.00 98.56 87 LEU A C 1
ATOM 732 O O . LEU A 1 87 ? -3.997 7.212 4.469 1.00 98.56 87 LEU A O 1
ATOM 736 N N . ALA A 1 88 ? -3.787 7.199 2.229 1.00 98.25 88 ALA A N 1
ATOM 737 C CA . ALA A 1 88 ? -4.460 8.480 2.029 1.00 98.25 88 ALA A CA 1
ATOM 738 C C . ALA A 1 88 ? -5.917 8.433 2.522 1.00 98.25 88 ALA A C 1
ATOM 740 O O . ALA A 1 88 ? -6.343 9.329 3.252 1.00 98.25 88 ALA A O 1
ATOM 741 N N . LEU A 1 89 ? -6.648 7.357 2.207 1.00 97.00 89 LEU A N 1
ATOM 742 C CA . LEU A 1 89 ? -8.008 7.150 2.702 1.00 97.00 89 LEU A CA 1
ATOM 743 C C . LEU A 1 89 ? -8.039 7.023 4.232 1.00 97.00 89 LEU A C 1
ATOM 745 O O . LEU A 1 89 ? -8.790 7.745 4.879 1.00 97.00 89 LEU A O 1
ATOM 749 N N . LEU A 1 90 ? -7.184 6.186 4.826 1.00 97.06 90 LEU A N 1
ATOM 750 C CA . LEU A 1 90 ? -7.125 5.991 6.282 1.00 97.06 90 LEU A CA 1
ATOM 751 C C . LEU A 1 90 ? -6.812 7.285 7.044 1.00 97.06 90 LEU A C 1
ATOM 753 O O . LEU A 1 90 ? -7.349 7.509 8.124 1.00 97.06 90 LEU A O 1
ATOM 757 N N . ARG A 1 91 ? -5.954 8.152 6.491 1.00 96.44 91 ARG A N 1
ATOM 758 C CA . ARG A 1 91 ? -5.643 9.473 7.068 1.00 96.44 91 ARG A CA 1
ATOM 759 C C . ARG A 1 91 ? -6.803 10.464 6.970 1.00 96.44 91 ARG A C 1
ATOM 761 O O . ARG A 1 91 ? -6.833 11.425 7.731 1.00 96.44 91 ARG A O 1
ATOM 768 N N . SER A 1 92 ? -7.729 10.253 6.036 1.00 95.75 92 SER A N 1
ATOM 769 C CA . SER A 1 92 ? -8.914 11.102 5.874 1.00 95.75 92 SER A CA 1
ATOM 770 C C . SER A 1 92 ? -10.046 10.753 6.846 1.00 95.75 92 SER A C 1
ATOM 772 O O . SER A 1 92 ? -10.910 11.595 7.089 1.00 95.75 92 SER A O 1
ATOM 774 N N . ILE A 1 93 ? -10.031 9.543 7.423 1.00 93.94 93 ILE A N 1
ATOM 775 C CA . ILE A 1 93 ? -11.034 9.091 8.392 1.00 93.94 93 ILE A CA 1
ATOM 776 C C . ILE A 1 93 ? -10.818 9.831 9.714 1.00 93.94 93 ILE A C 1
ATOM 778 O O . ILE A 1 93 ? -9.718 9.836 10.270 1.00 93.94 93 ILE A O 1
ATOM 782 N N . ARG A 1 94 ? -11.891 10.441 10.218 1.00 87.12 94 ARG A N 1
ATOM 783 C CA . ARG A 1 94 ? -11.955 11.087 11.531 1.00 87.12 94 ARG A CA 1
ATOM 784 C C . ARG A 1 94 ? -13.028 10.364 12.340 1.00 87.12 94 ARG A C 1
ATOM 786 O O . ARG A 1 94 ? -14.129 10.185 11.828 1.00 87.12 94 ARG A O 1
ATOM 793 N N . MET A 1 95 ? -12.671 9.930 13.544 1.00 77.69 95 MET A N 1
ATOM 794 C CA . MET A 1 95 ? -13.543 9.248 14.503 1.00 77.69 95 MET A CA 1
ATOM 795 C C . MET A 1 95 ? -13.528 9.983 15.827 1.00 77.69 95 MET A C 1
ATOM 797 O O . MET A 1 95 ? -12.406 10.328 16.267 1.00 77.69 95 MET A O 1
#

Mean predicted aligned error: 4.26 Å

Foldseek 3Di:
DDDDDDDPDPDDPVVVVVVVVVVLVVLLVVLVVLLVVLVVLLVVVCVVVVHDPVVLVVCVVVVNDDDPSSVVNVVSVVSN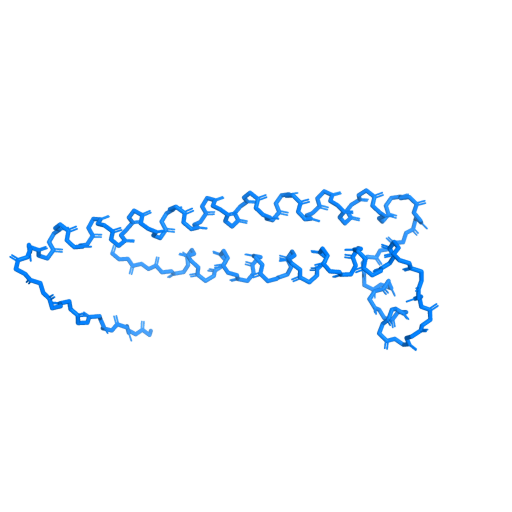VVSVVVNVVSVVDDD

Radius of gyration: 18.93 Å; Cα contacts (8 Å, |Δi|>4): 48; chains: 1; bounding box: 44×25×50 Å

Solvent-accessible surface area (backbone atoms only — not comparable to full-atom values): 5559 Å² total; per-residue (Å²): 140,87,83,88,82,88,78,94,64,95,66,54,71,64,61,55,48,53,52,54,52,51,53,53,51,52,50,44,52,51,25,50,54,49,29,56,55,22,46,51,54,41,51,58,50,27,66,73,70,76,48,57,71,76,59,52,50,53,39,39,76,70,64,74,53,79,55,67,72,54,54,54,41,48,52,32,48,54,48,26,55,50,29,51,54,49,37,54,53,60,70,68,63,83,132

Secondary structure (DSSP, 8-state):
--------SSS-HHHHHHHHHHHHHHHHHHHHHHHHHHHHHHHHHHHHHT--HHHHHHHHHTT---SHHHHHHHHHHHHHHHHHHHHHHHHH---